Protein AF-A0A3C1QQG3-F1 (afdb_monomer_lite)

Structure (mmCIF, N/CA/C/O backbone):
data_AF-A0A3C1QQG3-F1
#
_entry.id   AF-A0A3C1QQG3-F1
#
loop_
_atom_site.group_PDB
_atom_site.id
_atom_site.type_symbol
_atom_site.label_atom_id
_atom_site.label_alt_id
_atom_site.label_comp_id
_atom_site.label_asym_id
_atom_site.label_entity_id
_atom_site.label_seq_id
_atom_site.pdbx_PDB_ins_code
_atom_site.Cartn_x
_atom_site.Cartn_y
_atom_site.Cartn_z
_atom_site.occupancy
_atom_site.B_iso_or_equiv
_atom_site.auth_seq_id
_atom_site.auth_comp_id
_atom_site.auth_asym_id
_atom_site.auth_atom_id
_atom_site.pdbx_PDB_model_num
ATOM 1 N N . MET A 1 1 ? 6.718 1.135 -27.716 1.00 68.06 1 MET A N 1
ATOM 2 C CA . MET A 1 1 ? 5.858 2.237 -27.214 1.00 68.06 1 MET A CA 1
ATOM 3 C C . MET A 1 1 ? 4.717 1.753 -26.322 1.00 68.06 1 MET A C 1
ATOM 5 O O . MET A 1 1 ? 4.343 2.470 -25.401 1.00 68.06 1 MET A O 1
ATOM 9 N N . THR A 1 2 ? 4.142 0.575 -26.570 1.00 82.56 2 THR A N 1
ATOM 10 C CA . THR A 1 2 ? 3.028 0.019 -25.781 1.00 82.56 2 THR A CA 1
ATOM 11 C C . THR A 1 2 ? 3.386 -0.181 -24.306 1.00 82.56 2 THR A C 1
ATOM 13 O O . THR A 1 2 ? 2.630 0.255 -23.444 1.00 82.56 2 THR A O 1
ATOM 16 N N . ASN A 1 3 ? 4.564 -0.732 -23.994 1.00 79.00 3 ASN A N 1
ATOM 17 C CA . ASN A 1 3 ? 4.992 -0.948 -22.604 1.00 79.00 3 ASN A CA 1
ATOM 18 C C . ASN A 1 3 ? 5.257 0.364 -21.851 1.00 79.00 3 ASN A C 1
ATOM 20 O O . ASN A 1 3 ? 4.967 0.464 -20.663 1.00 79.00 3 ASN A O 1
ATOM 24 N N . LEU A 1 4 ? 5.735 1.396 -22.555 1.00 83.75 4 LEU A N 1
ATOM 25 C CA . LEU A 1 4 ? 5.905 2.747 -22.011 1.00 83.75 4 LEU A CA 1
ATOM 26 C C . LEU A 1 4 ? 4.567 3.350 -21.562 1.00 83.75 4 LEU A C 1
ATOM 28 O O . LEU A 1 4 ? 4.472 3.882 -20.459 1.00 83.75 4 LEU A O 1
ATOM 32 N N . LEU A 1 5 ? 3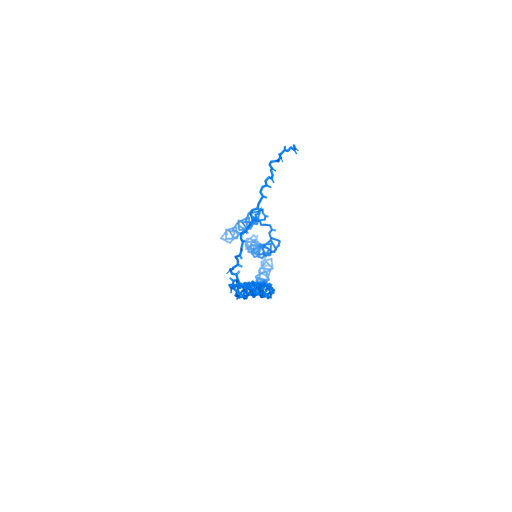.527 3.227 -22.394 1.00 86.94 5 LEU A N 1
ATOM 33 C CA . LEU A 1 5 ? 2.172 3.676 -22.063 1.00 86.94 5 LEU A CA 1
ATOM 34 C C . LEU A 1 5 ? 1.589 2.899 -20.880 1.00 86.94 5 LEU A C 1
ATOM 36 O O . LEU A 1 5 ? 1.054 3.504 -19.954 1.00 86.94 5 LEU A O 1
ATOM 40 N N . VAL A 1 6 ? 1.727 1.571 -20.884 1.00 85.94 6 VAL A N 1
ATOM 41 C CA . VAL A 1 6 ? 1.245 0.710 -19.794 1.00 85.94 6 VAL A CA 1
ATOM 42 C C . VAL A 1 6 ? 1.937 1.062 -18.478 1.00 85.94 6 VAL A C 1
ATOM 44 O O . VAL A 1 6 ? 1.264 1.302 -17.477 1.00 85.94 6 VAL A O 1
ATOM 47 N N . GLY A 1 7 ? 3.267 1.163 -18.480 1.00 82.69 7 GLY A N 1
ATOM 48 C CA . GLY A 1 7 ? 4.036 1.538 -17.299 1.00 82.69 7 GLY A CA 1
ATOM 49 C C . GLY A 1 7 ? 3.676 2.934 -16.784 1.00 82.69 7 GLY A C 1
ATOM 50 O O . GLY A 1 7 ? 3.455 3.099 -15.586 1.00 82.69 7 GLY A O 1
ATOM 51 N N . ALA A 1 8 ? 3.497 3.914 -17.676 1.00 86.00 8 ALA A N 1
ATOM 52 C CA . ALA A 1 8 ? 3.075 5.263 -17.300 1.00 86.00 8 ALA A CA 1
ATOM 53 C C . ALA A 1 8 ? 1.691 5.277 -16.630 1.00 86.00 8 ALA A C 1
ATOM 55 O O . ALA A 1 8 ? 1.520 5.914 -15.591 1.00 86.00 8 ALA A O 1
ATOM 56 N N . VAL A 1 9 ? 0.714 4.541 -17.172 1.00 88.69 9 VAL A N 1
ATOM 57 C CA . VAL A 1 9 ? -0.626 4.417 -16.571 1.00 88.69 9 VAL A CA 1
ATOM 58 C C . VAL A 1 9 ? -0.551 3.774 -15.185 1.00 88.69 9 VAL A C 1
ATOM 60 O O . VAL A 1 9 ? -1.196 4.261 -14.255 1.00 88.69 9 VAL A O 1
ATOM 63 N N . ILE A 1 10 ? 0.263 2.726 -15.021 1.00 86.81 10 ILE A N 1
ATOM 64 C CA . ILE A 1 10 ? 0.464 2.057 -13.727 1.00 86.81 10 ILE A CA 1
ATOM 65 C C . ILE A 1 10 ? 1.069 3.026 -12.704 1.00 86.81 10 ILE A C 1
ATOM 67 O O . ILE A 1 10 ? 0.560 3.125 -11.587 1.00 86.81 10 ILE A O 1
ATOM 71 N N . VAL A 1 11 ? 2.116 3.768 -13.077 1.00 87.25 11 VAL A N 1
ATOM 72 C CA . VAL A 1 11 ? 2.779 4.736 -12.186 1.00 87.25 11 VAL A CA 1
ATOM 73 C C . VAL A 1 11 ? 1.823 5.861 -11.796 1.00 87.25 11 VAL A C 1
ATOM 75 O O . VAL A 1 11 ? 1.676 6.150 -10.610 1.00 87.25 11 VAL A O 1
ATOM 78 N N . ILE A 1 12 ? 1.118 6.456 -12.762 1.00 87.06 12 ILE A N 1
ATOM 79 C CA . ILE A 1 12 ? 0.145 7.526 -12.499 1.00 87.06 12 ILE A CA 1
ATOM 80 C C . ILE A 1 12 ? -0.967 7.018 -11.575 1.00 87.06 12 ILE A C 1
ATOM 82 O O . ILE A 1 12 ? -1.298 7.683 -10.593 1.00 87.06 12 ILE A O 1
ATOM 86 N N . GLY A 1 13 ? -1.509 5.827 -11.839 1.00 85.81 13 GLY A N 1
ATOM 87 C CA . GLY A 1 13 ? -2.527 5.201 -10.995 1.00 85.81 13 GLY A CA 1
ATOM 88 C C . GLY A 1 13 ? -2.035 4.945 -9.569 1.00 85.81 13 GLY A C 1
ATOM 89 O O . GLY A 1 13 ? -2.745 5.254 -8.609 1.00 85.81 13 GLY A O 1
ATOM 90 N N . ALA A 1 14 ? -0.803 4.452 -9.414 1.00 84.69 14 ALA A N 1
ATOM 91 C CA . ALA A 1 14 ? -0.179 4.235 -8.112 1.00 84.69 14 ALA A CA 1
ATOM 92 C C . ALA A 1 14 ? 0.011 5.551 -7.343 1.00 84.69 14 ALA A C 1
ATOM 94 O O . ALA A 1 14 ? -0.350 5.623 -6.168 1.00 84.69 14 ALA A O 1
ATOM 95 N N . CYS A 1 15 ? 0.497 6.608 -8.001 1.00 85.38 15 CYS A N 1
ATOM 96 C CA . CYS A 1 15 ? 0.631 7.941 -7.409 1.00 85.38 15 CYS A CA 1
ATOM 97 C C . CYS A 1 15 ? -0.723 8.514 -6.969 1.00 85.38 15 CYS A C 1
ATOM 99 O O . CYS A 1 15 ? -0.838 9.042 -5.861 1.00 85.38 15 CYS A O 1
ATOM 101 N N . LEU A 1 16 ? -1.761 8.376 -7.801 1.00 86.81 16 LEU A N 1
ATOM 102 C CA . LEU A 1 16 ? -3.109 8.856 -7.491 1.00 86.81 16 LEU A CA 1
ATOM 103 C C . LEU A 1 16 ? -3.701 8.121 -6.281 1.00 86.81 16 LEU A C 1
ATOM 105 O O . LEU A 1 16 ? -4.287 8.739 -5.391 1.00 86.81 16 LEU A O 1
ATOM 109 N N . ALA A 1 17 ? -3.510 6.803 -6.219 1.00 80.56 17 ALA A N 1
ATOM 110 C CA . ALA A 1 17 ? -3.935 5.985 -5.093 1.00 80.56 17 ALA A CA 1
ATOM 111 C C . ALA A 1 17 ? -3.173 6.349 -3.808 1.00 80.56 17 ALA A C 1
ATOM 113 O O . ALA A 1 17 ? -3.801 6.518 -2.760 1.00 80.56 17 ALA A O 1
ATOM 114 N N . LEU A 1 18 ? -1.854 6.566 -3.885 1.00 83.19 18 LEU A N 1
ATOM 115 C CA . LEU A 1 18 ? -1.040 7.035 -2.756 1.00 83.19 18 LEU A CA 1
ATOM 116 C C . LEU A 1 18 ? -1.551 8.379 -2.219 1.00 83.19 18 LEU A C 1
ATOM 118 O O . LEU A 1 18 ? -1.729 8.546 -1.012 1.00 83.19 18 LEU A O 1
ATOM 122 N N . TRP A 1 19 ? -1.841 9.319 -3.120 1.00 81.69 19 TRP A N 1
ATOM 123 C CA . TRP A 1 19 ? -2.372 10.634 -2.770 1.00 81.69 19 TRP A CA 1
ATOM 124 C C . TRP A 1 19 ? -3.750 10.543 -2.104 1.00 81.69 19 TRP A C 1
ATOM 126 O O . TRP A 1 19 ? -3.989 11.175 -1.073 1.00 81.69 19 TRP A O 1
ATOM 136 N N . LEU A 1 20 ? -4.648 9.703 -2.628 1.00 82.19 20 LEU A N 1
ATOM 137 C CA . LEU A 1 20 ? -5.955 9.448 -2.015 1.00 82.19 20 LEU A CA 1
ATOM 138 C C . LEU A 1 20 ? -5.827 8.814 -0.625 1.00 82.19 20 LEU A C 1
ATOM 140 O O . LEU A 1 20 ? -6.586 9.171 0.280 1.00 82.19 20 LEU A O 1
ATOM 144 N N . HIS A 1 21 ? -4.875 7.899 -0.432 1.00 79.88 21 HIS A N 1
ATOM 145 C CA . HIS A 1 21 ? -4.585 7.323 0.880 1.00 79.88 21 HIS A CA 1
ATOM 146 C C . HIS A 1 21 ? -4.090 8.384 1.864 1.00 79.88 21 HIS A C 1
ATOM 148 O O . HIS A 1 21 ? -4.545 8.396 3.008 1.00 79.88 21 HIS A O 1
ATOM 154 N N . HIS A 1 22 ? -3.216 9.289 1.418 1.00 76.19 22 HIS A N 1
ATOM 155 C CA . HIS A 1 22 ? -2.694 10.378 2.243 1.00 76.19 22 HIS A CA 1
ATOM 156 C C . HIS A 1 22 ? -3.810 11.339 2.663 1.00 76.19 22 HIS A C 1
ATOM 158 O O . HIS A 1 22 ? -4.051 11.547 3.848 1.00 76.19 22 HIS A O 1
ATOM 164 N N . ARG A 1 23 ? -4.625 11.782 1.701 1.00 77.25 23 ARG A N 1
ATOM 165 C CA . ARG A 1 23 ? -5.750 12.691 1.954 1.00 77.25 23 ARG A CA 1
ATOM 166 C C . ARG A 1 23 ? -6.812 12.098 2.884 1.00 77.25 23 ARG A C 1
ATOM 168 O O . ARG A 1 23 ? -7.449 12.828 3.639 1.00 77.25 23 ARG A O 1
ATOM 175 N N . ARG A 1 24 ? -7.050 10.783 2.820 1.00 71.81 24 ARG A N 1
ATOM 176 C CA . ARG A 1 24 ? -7.969 10.097 3.747 1.00 71.81 24 ARG A CA 1
ATOM 177 C C . ARG A 1 24 ? -7.394 10.004 5.159 1.00 71.81 24 ARG A C 1
ATOM 179 O O . ARG A 1 24 ? -8.161 10.134 6.105 1.00 71.81 24 ARG A O 1
ATOM 186 N N . ARG A 1 25 ? -6.079 9.809 5.305 1.00 69.81 25 ARG A N 1
ATOM 187 C CA . ARG A 1 25 ? -5.410 9.812 6.612 1.00 69.81 25 ARG A CA 1
ATOM 188 C C . ARG A 1 25 ? -5.559 11.166 7.297 1.00 69.81 25 ARG A C 1
ATOM 190 O O . ARG A 1 25 ? -5.966 11.189 8.453 1.00 69.81 25 ARG A O 1
ATOM 197 N N . ASP A 1 26 ? -5.274 12.253 6.588 1.00 67.56 26 ASP A N 1
ATOM 198 C CA . ASP A 1 26 ? -5.304 13.600 7.172 1.00 67.56 26 ASP A CA 1
ATOM 199 C C . ASP A 1 26 ? -6.706 13.951 7.688 1.00 67.56 26 ASP A C 1
ATOM 201 O O . ASP A 1 26 ? -6.859 14.478 8.782 1.00 67.56 26 ASP A O 1
ATOM 205 N N . ARG A 1 27 ? -7.749 13.533 6.959 1.00 63.47 27 ARG A N 1
ATOM 206 C CA . ARG A 1 27 ? -9.148 13.742 7.359 1.00 63.47 27 ARG A CA 1
ATOM 207 C C . ARG A 1 27 ? -9.594 12.932 8.575 1.00 63.47 27 ARG A C 1
ATOM 209 O O . ARG A 1 27 ? -10.453 13.404 9.307 1.00 63.47 27 ARG A O 1
ATOM 216 N N . LEU A 1 28 ? -9.084 11.713 8.764 1.00 62.75 28 LEU A N 1
ATOM 217 C CA . LEU A 1 28 ? -9.425 10.915 9.949 1.00 62.75 28 LEU A CA 1
ATOM 218 C C . LEU A 1 28 ? -8.585 11.311 11.169 1.00 62.75 28 LEU A C 1
ATOM 220 O O . LEU A 1 28 ? -9.084 11.252 12.286 1.00 62.75 28 LEU A O 1
ATOM 224 N N . ALA A 1 29 ? -7.334 11.731 10.969 1.00 61.03 29 ALA A N 1
ATOM 225 C CA . ALA A 1 29 ? -6.446 12.127 12.058 1.00 61.03 29 ALA A CA 1
ATOM 226 C C . ALA A 1 29 ? -6.942 13.365 12.828 1.00 61.03 29 ALA A C 1
ATOM 228 O O . ALA A 1 29 ? -6.651 13.460 14.021 1.00 61.03 29 ALA A O 1
ATOM 229 N N . ASP A 1 30 ? -7.686 14.256 12.167 1.00 61.81 30 ASP A N 1
ATOM 230 C CA . ASP A 1 30 ? -8.308 15.448 12.765 1.00 61.81 30 ASP A CA 1
ATOM 231 C C . ASP A 1 30 ? -9.623 15.159 13.517 1.00 61.81 30 ASP A C 1
ATOM 233 O O . ASP A 1 30 ? -10.101 16.022 14.245 1.00 61.81 30 ASP A O 1
ATOM 237 N N . GLY A 1 31 ? -10.226 13.972 13.357 1.00 58.84 31 GLY A N 1
ATOM 238 C CA . GLY A 1 31 ? -11.573 13.676 13.871 1.00 58.84 31 GLY A CA 1
ATOM 239 C C . GLY A 1 31 ? -11.665 12.647 15.003 1.00 58.84 31 GLY A C 1
ATOM 240 O O . GLY A 1 31 ? -12.764 12.409 15.496 1.00 58.84 31 GLY A O 1
ATOM 241 N N . THR A 1 32 ? -10.566 11.997 15.398 1.00 58.56 32 THR A N 1
ATOM 242 C CA . THR A 1 32 ? -10.591 10.873 16.356 1.00 58.56 32 THR A CA 1
ATOM 243 C C . THR A 1 32 ? -9.771 11.172 17.616 1.00 58.56 32 THR A C 1
ATOM 245 O O . THR A 1 32 ? -8.540 11.218 17.536 1.00 58.56 32 THR A O 1
ATOM 248 N N . ASP A 1 33 ? -10.437 11.294 18.770 1.00 59.62 33 ASP A N 1
ATOM 249 C CA . ASP A 1 33 ? -9.796 11.437 20.094 1.00 59.62 33 ASP A CA 1
ATOM 250 C C . ASP A 1 33 ? -9.247 10.108 20.654 1.00 59.62 33 ASP A C 1
ATOM 252 O O . ASP A 1 33 ? -8.418 10.106 21.565 1.00 59.62 33 ASP A O 1
ATOM 256 N N . ASP A 1 34 ? -9.659 8.961 20.101 1.00 68.31 34 ASP A N 1
ATOM 257 C CA . ASP A 1 34 ? -9.230 7.650 20.593 1.00 68.31 34 ASP A CA 1
ATOM 258 C C . ASP A 1 34 ? -7.854 7.231 20.030 1.00 68.31 34 ASP A C 1
ATOM 260 O O . ASP A 1 34 ? -7.645 7.021 18.827 1.00 68.31 34 ASP A O 1
ATOM 264 N N . ALA A 1 35 ? -6.885 7.072 20.934 1.00 64.62 35 ALA A N 1
ATOM 265 C CA . ALA A 1 35 ? -5.518 6.668 20.624 1.00 64.62 35 ALA A CA 1
ATOM 266 C C . ALA A 1 35 ? -5.419 5.239 20.054 1.00 64.62 35 ALA A C 1
ATOM 268 O O . ALA A 1 35 ? -4.465 4.942 19.322 1.00 64.62 35 ALA A O 1
ATOM 269 N N . ALA A 1 36 ? -6.370 4.352 20.368 1.00 63.12 36 ALA A N 1
ATOM 270 C CA . ALA A 1 36 ? -6.409 2.996 19.819 1.00 63.12 36 ALA A CA 1
ATOM 271 C C . ALA A 1 36 ? -6.827 3.003 18.340 1.00 63.12 36 ALA A C 1
ATOM 273 O O . ALA A 1 36 ? -6.185 2.360 17.503 1.00 63.12 36 ALA A O 1
ATOM 274 N N . GLU A 1 37 ? -7.833 3.808 18.003 1.00 65.56 37 GLU A N 1
ATOM 275 C CA . GLU A 1 37 ? -8.342 3.966 16.640 1.00 65.56 37 GLU A CA 1
ATOM 276 C C . GLU A 1 37 ? -7.298 4.616 15.721 1.00 65.56 37 GLU A C 1
ATOM 278 O O . GLU A 1 37 ? -7.028 4.128 14.618 1.00 65.56 37 GLU A O 1
ATOM 283 N N . ARG A 1 38 ? -6.575 5.628 16.221 1.00 63.47 38 ARG A N 1
ATOM 284 C CA . ARG A 1 38 ? -5.430 6.227 15.513 1.00 63.47 38 ARG A CA 1
ATOM 285 C C . ARG A 1 38 ? -4.349 5.205 15.153 1.00 63.47 38 ARG A C 1
ATOM 287 O O . ARG A 1 38 ? -3.821 5.247 14.041 1.00 63.47 38 ARG A O 1
ATOM 294 N N . ARG A 1 39 ? -4.007 4.280 16.059 1.00 67.06 39 ARG A N 1
ATOM 295 C CA . ARG A 1 39 ? -2.990 3.240 15.796 1.00 67.06 39 ARG A CA 1
ATOM 296 C C . ARG A 1 39 ? -3.444 2.272 14.709 1.00 67.06 39 ARG A C 1
ATOM 298 O O . ARG A 1 39 ? -2.677 2.008 13.785 1.00 67.06 39 ARG A O 1
ATOM 305 N N . PHE A 1 40 ? -4.695 1.821 14.763 1.00 66.25 40 PHE A N 1
ATOM 306 C CA . PHE A 1 40 ? -5.258 0.946 13.736 1.00 66.25 40 PHE A CA 1
ATOM 307 C C . PHE A 1 40 ? -5.241 1.604 12.346 1.00 66.25 40 PHE A C 1
ATOM 309 O O . PHE A 1 40 ? -4.821 0.982 11.365 1.00 66.25 40 PHE A O 1
ATOM 316 N N . LEU A 1 41 ? -5.619 2.882 12.263 1.00 66.56 41 LEU A N 1
ATOM 317 C CA . LEU A 1 41 ? -5.623 3.651 11.015 1.00 66.56 41 LEU A CA 1
ATOM 318 C C . LEU A 1 41 ? -4.216 3.884 10.456 1.00 66.56 41 LEU A C 1
ATOM 320 O O . LEU A 1 41 ? -4.012 3.761 9.247 1.00 66.56 41 LEU A O 1
ATOM 324 N N . VAL A 1 42 ? -3.232 4.172 11.312 1.00 66.31 42 VAL A N 1
ATOM 325 C CA . VAL A 1 42 ? -1.825 4.322 10.903 1.00 66.31 42 VAL A CA 1
ATOM 326 C C . VAL A 1 42 ? -1.274 3.007 10.363 1.00 66.31 42 VAL A C 1
ATOM 328 O O . VAL A 1 42 ? -0.642 2.995 9.306 1.00 66.31 42 VAL A O 1
ATOM 331 N N . GLU A 1 43 ? -1.554 1.888 11.028 1.00 67.12 43 GLU A N 1
ATOM 332 C CA . GLU A 1 43 ? -1.135 0.575 10.544 1.00 67.12 43 GLU A CA 1
ATOM 333 C C . GLU A 1 43 ? -1.851 0.209 9.235 1.00 67.12 43 GLU A C 1
ATOM 335 O O . GLU A 1 43 ? -1.234 -0.313 8.307 1.00 67.12 43 GLU A O 1
ATOM 340 N N . GLN A 1 44 ? -3.152 0.488 9.101 1.00 68.06 44 GLN A N 1
ATOM 341 C CA . GLN A 1 44 ? -3.899 0.256 7.857 1.00 68.06 44 GLN A CA 1
ATOM 342 C C . GLN A 1 44 ? -3.375 1.121 6.699 1.00 68.06 44 GLN A C 1
ATOM 344 O O . GLN A 1 44 ? -3.281 0.646 5.564 1.00 68.06 44 GLN A O 1
ATOM 349 N N . TYR A 1 45 ? -2.998 2.369 6.984 1.00 66.38 45 TYR A N 1
ATOM 350 C CA . TYR A 1 45 ? -2.366 3.274 6.029 1.00 66.38 45 TYR A CA 1
ATOM 351 C C . TYR A 1 45 ? -0.995 2.757 5.588 1.00 66.38 45 TYR A C 1
ATOM 353 O O . TYR A 1 45 ? -0.760 2.660 4.386 1.00 66.38 45 TYR A O 1
ATOM 361 N N . ALA A 1 46 ? -0.131 2.361 6.529 1.00 66.94 46 ALA A N 1
ATOM 362 C CA . ALA A 1 46 ? 1.198 1.824 6.228 1.00 66.94 46 ALA A CA 1
ATOM 363 C C . ALA A 1 46 ? 1.121 0.591 5.314 1.00 66.94 46 ALA A C 1
ATOM 365 O O . ALA A 1 46 ? 1.890 0.452 4.369 1.00 66.94 46 ALA A O 1
ATOM 366 N N . ARG A 1 47 ? 0.140 -0.283 5.543 1.00 67.38 47 ARG A N 1
ATOM 367 C CA . ARG A 1 47 ? -0.060 -1.492 4.734 1.00 67.38 47 ARG A CA 1
ATOM 368 C C . ARG A 1 47 ? -0.516 -1.187 3.313 1.00 67.38 47 ARG A C 1
ATOM 370 O O . ARG A 1 47 ? 0.018 -1.742 2.354 1.00 67.38 47 ARG A O 1
ATOM 377 N N . ARG A 1 48 ? -1.482 -0.277 3.165 1.00 71.25 48 ARG A N 1
ATOM 378 C CA . ARG A 1 48 ? -2.008 0.108 1.849 1.00 71.25 48 ARG A CA 1
ATOM 379 C C . ARG A 1 48 ? -0.998 0.916 1.042 1.00 71.25 48 ARG A C 1
ATOM 381 O O . ARG A 1 48 ? -0.914 0.691 -0.164 1.00 71.25 48 ARG A O 1
ATOM 388 N N . SER A 1 49 ? -0.208 1.779 1.686 1.00 76.12 49 SER A N 1
ATOM 389 C CA . SER A 1 49 ? 0.826 2.582 1.023 1.00 76.12 49 SER A CA 1
ATOM 390 C C . SER A 1 49 ? 2.012 1.742 0.540 1.00 76.12 49 SER A C 1
ATOM 392 O O . SER A 1 49 ? 2.530 2.016 -0.540 1.00 76.12 49 SER A O 1
ATOM 394 N N . ILE A 1 50 ? 2.402 0.681 1.262 1.00 77.06 50 ILE A N 1
ATOM 395 C CA . ILE A 1 50 ? 3.447 -0.257 0.808 1.00 77.06 50 ILE A CA 1
ATOM 396 C C . ILE A 1 50 ? 3.016 -0.945 -0.489 1.00 77.06 50 ILE A C 1
ATOM 398 O O . ILE A 1 50 ? 3.744 -0.892 -1.477 1.00 77.06 50 ILE A O 1
ATOM 402 N N . ALA A 1 51 ? 1.815 -1.529 -0.529 1.00 78.12 51 ALA A N 1
ATOM 403 C CA . ALA A 1 51 ? 1.330 -2.232 -1.717 1.00 78.12 51 ALA A CA 1
ATOM 404 C C . ALA A 1 51 ? 1.217 -1.308 -2.944 1.00 78.12 51 ALA A C 1
ATOM 406 O O . ALA A 1 51 ? 1.646 -1.679 -4.034 1.00 78.12 51 ALA A O 1
ATOM 407 N N . THR A 1 52 ? 0.703 -0.083 -2.773 1.00 82.50 52 THR A N 1
ATOM 408 C CA . THR A 1 52 ? 0.631 0.894 -3.878 1.00 82.50 52 THR A CA 1
ATOM 409 C C . THR A 1 52 ? 2.011 1.349 -4.342 1.00 82.50 52 THR A C 1
ATOM 411 O O . THR A 1 52 ? 2.225 1.490 -5.543 1.00 82.50 52 THR A O 1
ATOM 414 N N . THR A 1 53 ? 2.968 1.509 -3.425 1.00 82.19 53 THR A N 1
ATOM 415 C CA . THR A 1 53 ? 4.359 1.828 -3.782 1.00 82.19 53 THR A CA 1
ATOM 416 C C . THR A 1 53 ? 4.997 0.694 -4.585 1.00 82.19 53 THR A C 1
ATOM 418 O O . THR A 1 53 ? 5.626 0.956 -5.608 1.00 82.19 53 THR A O 1
ATOM 421 N N . LEU A 1 54 ? 4.791 -0.566 -4.181 1.00 84.44 54 LEU A N 1
ATOM 422 C CA . LEU A 1 54 ? 5.297 -1.733 -4.911 1.00 84.44 54 LEU A CA 1
ATOM 423 C C . LEU A 1 54 ? 4.724 -1.794 -6.334 1.00 84.44 54 LEU A C 1
ATOM 425 O O . LEU A 1 54 ? 5.473 -1.997 -7.284 1.00 84.44 54 LEU A O 1
ATOM 429 N N . ILE A 1 55 ? 3.422 -1.542 -6.499 1.00 84.31 55 ILE A N 1
ATOM 430 C CA . ILE A 1 55 ? 2.778 -1.466 -7.821 1.00 84.31 55 ILE A CA 1
ATOM 431 C C . ILE A 1 55 ? 3.390 -0.340 -8.671 1.00 84.31 55 ILE A C 1
ATOM 433 O O . ILE A 1 55 ? 3.675 -0.547 -9.850 1.00 84.31 55 ILE A O 1
ATOM 437 N N . GLY A 1 56 ? 3.649 0.829 -8.079 1.00 85.69 56 GLY A N 1
ATOM 438 C CA . GLY A 1 56 ? 4.324 1.934 -8.765 1.00 85.69 56 GLY A CA 1
ATOM 439 C C . GLY A 1 56 ? 5.735 1.568 -9.237 1.00 85.69 56 GLY A C 1
ATOM 440 O O . GLY A 1 56 ? 6.095 1.857 -10.378 1.00 85.69 56 GLY A O 1
ATOM 441 N N . LEU A 1 57 ? 6.513 0.868 -8.404 1.00 86.75 57 LEU A N 1
ATOM 442 C CA . LEU A 1 57 ? 7.851 0.384 -8.763 1.00 86.75 57 LEU A CA 1
ATOM 443 C C . LEU A 1 57 ? 7.817 -0.628 -9.914 1.00 86.75 57 LEU A C 1
ATOM 445 O O . LEU A 1 57 ? 8.686 -0.581 -10.781 1.00 86.75 57 LEU A O 1
ATOM 449 N N . VAL A 1 58 ? 6.800 -1.494 -9.971 1.00 86.50 58 VAL A N 1
ATOM 450 C CA . VAL A 1 58 ? 6.590 -2.400 -11.115 1.00 86.50 58 VAL A CA 1
ATOM 451 C C . VAL A 1 58 ? 6.329 -1.607 -12.396 1.00 86.50 58 VAL A C 1
ATOM 453 O O . VAL A 1 58 ? 6.947 -1.888 -13.419 1.00 86.50 58 VAL A O 1
ATOM 456 N N . GLY A 1 59 ? 5.473 -0.581 -12.353 1.00 84.31 59 GLY A N 1
ATOM 457 C CA . GLY A 1 59 ? 5.230 0.285 -13.513 1.00 84.31 59 GLY A CA 1
ATOM 458 C C . GLY A 1 59 ? 6.508 0.962 -14.023 1.00 84.31 59 GLY A C 1
ATOM 459 O O . GLY A 1 59 ? 6.747 1.014 -15.229 1.00 84.31 59 GLY A O 1
ATOM 460 N N . LEU A 1 60 ? 7.370 1.402 -13.104 1.00 87.06 60 LEU A N 1
ATOM 461 C CA . LEU A 1 60 ? 8.654 2.033 -13.416 1.00 87.06 60 LEU A CA 1
ATOM 462 C C . LEU A 1 60 ? 9.657 1.029 -14.012 1.00 87.06 60 LEU A C 1
ATOM 464 O O . LEU A 1 60 ? 10.332 1.340 -14.991 1.00 87.06 60 LEU A O 1
ATOM 468 N N . ALA A 1 61 ? 9.696 -0.198 -13.486 1.00 86.19 61 ALA A N 1
ATOM 469 C CA . ALA A 1 61 ? 10.490 -1.296 -14.035 1.00 86.19 61 ALA A CA 1
ATOM 470 C C . ALA A 1 61 ? 10.071 -1.646 -15.475 1.00 86.19 61 ALA A C 1
ATOM 472 O O . ALA A 1 61 ? 10.928 -1.787 -16.345 1.00 86.19 61 ALA A O 1
ATOM 473 N N . VAL A 1 62 ? 8.764 -1.700 -15.757 1.00 85.62 62 VAL A N 1
ATOM 474 C CA . VAL A 1 62 ? 8.230 -1.946 -17.111 1.00 85.62 62 VAL A CA 1
ATOM 475 C C . VAL A 1 62 ? 8.651 -0.847 -18.092 1.00 85.62 62 VAL A C 1
ATOM 477 O O . VAL A 1 62 ? 9.057 -1.152 -19.213 1.00 85.62 62 VAL A O 1
ATOM 480 N N . MET A 1 63 ? 8.621 0.426 -17.678 1.00 85.38 63 MET A N 1
ATOM 481 C CA . MET A 1 63 ? 9.149 1.523 -18.506 1.00 85.38 63 MET A CA 1
ATOM 482 C C . MET A 1 63 ? 10.668 1.407 -18.707 1.00 85.38 63 MET A C 1
ATOM 484 O O . MET A 1 63 ? 11.164 1.704 -19.793 1.00 85.38 63 MET A O 1
ATOM 488 N N . GLY A 1 64 ? 11.399 0.961 -17.682 1.00 83.62 64 GLY A N 1
ATOM 489 C CA . GLY A 1 64 ? 12.850 0.770 -17.720 1.00 83.62 64 GLY A CA 1
ATOM 490 C C . GLY A 1 64 ? 13.307 -0.291 -18.723 1.00 83.62 64 GLY A C 1
ATOM 491 O O . GLY A 1 64 ? 14.299 -0.067 -19.410 1.00 83.62 64 GLY A O 1
ATOM 492 N N . ILE A 1 65 ? 12.565 -1.397 -18.860 1.00 84.06 65 ILE A N 1
ATOM 493 C CA . ILE A 1 65 ? 12.849 -2.451 -19.855 1.00 84.06 65 ILE A CA 1
ATOM 494 C C . ILE A 1 65 ? 12.710 -1.901 -21.280 1.00 84.06 65 ILE A C 1
ATOM 496 O O . ILE A 1 65 ? 13.554 -2.149 -22.128 1.00 84.06 65 ILE A O 1
ATOM 500 N N . GLU A 1 66 ? 11.677 -1.103 -21.552 1.00 83.44 66 GLU A N 1
ATOM 501 C CA . GLU A 1 66 ? 11.469 -0.524 -22.888 1.00 83.44 66 GLU A CA 1
ATOM 502 C C . GLU A 1 66 ? 12.534 0.534 -23.244 1.00 83.44 66 GLU A C 1
ATOM 504 O O . GLU A 1 66 ? 12.872 0.722 -24.412 1.00 83.44 66 GLU A O 1
ATOM 509 N N . ALA A 1 67 ? 13.047 1.259 -22.243 1.00 83.19 67 ALA A N 1
ATOM 510 C CA . ALA A 1 67 ? 14.096 2.267 -22.420 1.00 83.19 67 ALA A CA 1
ATOM 511 C C . ALA A 1 67 ? 15.504 1.653 -22.529 1.00 83.19 67 ALA A C 1
ATOM 513 O O . ALA A 1 67 ? 16.425 2.276 -23.068 1.00 83.19 67 ALA A O 1
ATOM 514 N N . SER A 1 68 ? 15.670 0.444 -22.004 1.00 83.00 68 SER A N 1
ATOM 515 C CA . SER A 1 68 ? 16.903 -0.319 -22.045 1.00 83.00 68 SER A CA 1
ATOM 516 C C . SER A 1 68 ? 17.203 -0.815 -23.459 1.00 83.00 68 SER A C 1
ATOM 518 O O . SER A 1 68 ? 16.325 -1.177 -24.236 1.00 83.00 68 SER A O 1
ATOM 520 N N . ARG A 1 69 ? 18.492 -0.831 -23.806 1.00 84.69 69 ARG A N 1
ATOM 521 C CA . ARG A 1 69 ? 19.009 -1.490 -25.018 1.00 84.69 69 ARG A CA 1
ATOM 522 C C . ARG A 1 69 ? 19.946 -2.649 -24.681 1.00 84.69 69 ARG A C 1
ATOM 524 O O . ARG A 1 69 ? 20.606 -3.179 -25.570 1.00 84.69 69 ARG A O 1
ATOM 531 N N . VAL A 1 70 ? 20.068 -2.986 -23.396 1.00 90.00 70 VAL A N 1
ATOM 532 C CA . VAL A 1 70 ? 21.071 -3.920 -22.881 1.00 90.00 70 VAL A CA 1
ATOM 533 C C . VAL A 1 70 ? 20.349 -5.123 -22.268 1.00 90.00 70 VAL A C 1
ATOM 535 O O . VAL A 1 70 ? 19.739 -4.980 -21.210 1.00 90.00 70 VAL A O 1
ATOM 538 N N . PRO A 1 71 ? 20.468 -6.330 -22.849 1.00 87.56 71 PRO A N 1
ATOM 539 C CA . PRO A 1 71 ? 19.672 -7.488 -22.428 1.00 87.56 71 PRO A CA 1
ATOM 540 C C . PRO A 1 71 ? 19.984 -7.954 -20.997 1.00 87.56 71 PRO A C 1
ATOM 542 O O . PRO A 1 71 ? 19.121 -8.490 -20.308 1.00 87.56 71 PRO A O 1
ATOM 545 N N . LEU A 1 72 ? 21.213 -7.725 -20.515 1.00 91.38 72 LEU A N 1
ATOM 546 C CA . LEU A 1 72 ? 21.578 -8.006 -19.123 1.00 91.38 72 LEU A CA 1
ATOM 547 C C . LEU A 1 72 ? 20.828 -7.093 -18.141 1.00 91.38 72 LEU A C 1
ATOM 549 O O . LEU A 1 72 ? 20.432 -7.540 -17.066 1.00 91.38 72 LEU A O 1
ATOM 553 N N . LEU A 1 73 ? 20.623 -5.824 -18.511 1.00 83.25 73 LEU A N 1
ATOM 554 C CA . LEU A 1 73 ? 19.864 -4.877 -17.700 1.00 83.25 73 LEU A CA 1
ATOM 555 C C . LEU A 1 73 ? 18.397 -5.309 -17.628 1.00 83.25 73 LEU A C 1
ATOM 557 O O . LEU A 1 73 ? 17.822 -5.306 -16.546 1.00 83.25 73 LEU A O 1
ATOM 561 N N . ASP A 1 74 ? 17.828 -5.773 -18.742 1.00 85.38 74 ASP A N 1
ATOM 562 C CA . ASP A 1 74 ? 16.453 -6.284 -18.786 1.00 85.38 74 ASP A CA 1
ATOM 563 C C . ASP A 1 74 ? 16.280 -7.494 -17.871 1.00 85.38 74 ASP A C 1
ATOM 565 O O . ASP A 1 74 ? 15.334 -7.546 -17.086 1.00 85.38 74 ASP A O 1
ATOM 569 N N . ALA A 1 75 ? 17.226 -8.437 -17.905 1.00 87.06 75 ALA A N 1
ATOM 570 C CA . ALA A 1 75 ? 17.220 -9.599 -17.021 1.00 87.06 75 ALA A CA 1
ATOM 571 C C . ALA A 1 75 ? 17.312 -9.199 -15.538 1.00 87.06 75 ALA A C 1
ATOM 573 O O . ALA A 1 75 ? 16.603 -9.763 -14.703 1.00 87.06 75 ALA A O 1
ATOM 574 N N . LEU A 1 76 ? 18.140 -8.200 -15.206 1.00 89.75 76 LEU A N 1
ATOM 575 C CA . LEU A 1 76 ? 18.238 -7.658 -13.848 1.00 89.75 76 LEU A CA 1
ATOM 576 C C . LEU A 1 76 ? 16.946 -6.960 -13.411 1.00 89.75 76 LEU A C 1
ATOM 578 O O . LEU A 1 76 ? 16.493 -7.181 -12.287 1.00 89.75 76 LEU A O 1
ATOM 582 N N . ILE A 1 77 ? 16.328 -6.160 -14.284 1.00 86.56 77 ILE A N 1
ATOM 583 C CA . ILE A 1 77 ? 15.045 -5.502 -14.004 1.00 86.56 77 ILE A CA 1
ATOM 584 C C . ILE A 1 77 ? 13.953 -6.555 -13.788 1.00 86.56 77 ILE A C 1
ATOM 586 O O . ILE A 1 77 ? 13.174 -6.449 -12.839 1.00 86.56 77 ILE A O 1
ATOM 590 N N . LEU A 1 78 ? 13.924 -7.607 -14.608 1.00 87.50 78 LEU A N 1
ATOM 591 C CA . LEU A 1 78 ? 12.969 -8.704 -14.473 1.00 87.50 78 LEU A CA 1
ATOM 592 C C . LEU A 1 78 ? 13.166 -9.466 -13.154 1.00 87.50 78 LEU A C 1
ATOM 594 O O . LEU A 1 78 ? 12.195 -9.741 -12.450 1.00 87.50 78 LEU A O 1
ATOM 598 N N . ALA A 1 79 ? 14.414 -9.766 -12.787 1.00 88.62 79 ALA A N 1
ATOM 599 C CA . ALA A 1 79 ? 14.746 -10.420 -11.523 1.00 88.62 79 ALA A CA 1
ATOM 600 C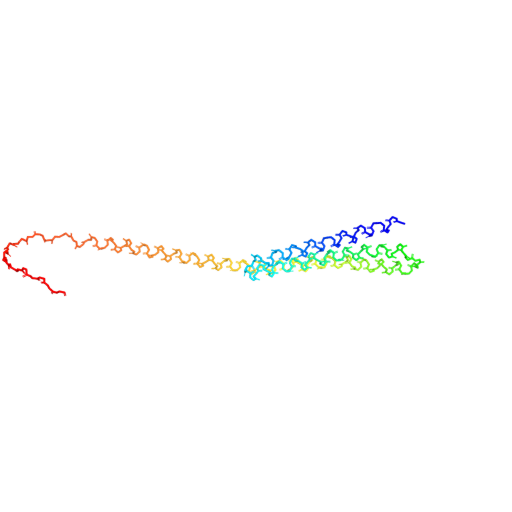 C . ALA A 1 79 ? 14.340 -9.561 -10.315 1.00 88.62 79 ALA A C 1
ATOM 602 O O . ALA A 1 79 ? 13.732 -10.068 -9.369 1.00 88.62 79 ALA A O 1
ATOM 603 N N . ALA A 1 80 ? 14.609 -8.252 -10.368 1.00 85.62 80 ALA A N 1
ATOM 604 C CA . ALA A 1 80 ? 14.176 -7.306 -9.346 1.00 85.62 80 ALA A CA 1
ATOM 605 C C . ALA A 1 80 ? 12.645 -7.263 -9.237 1.00 85.62 80 ALA A C 1
ATOM 607 O O . ALA A 1 80 ? 12.111 -7.322 -8.132 1.00 85.62 80 ALA A O 1
ATOM 608 N N . MET A 1 81 ? 11.932 -7.237 -10.366 1.00 86.12 81 MET A N 1
ATOM 609 C CA . MET A 1 81 ? 10.469 -7.263 -10.406 1.00 86.12 81 MET A CA 1
ATOM 610 C C . MET A 1 81 ? 9.902 -8.546 -9.781 1.00 86.12 81 MET A C 1
ATOM 612 O O . MET A 1 81 ? 8.974 -8.471 -8.976 1.00 86.12 81 MET A O 1
ATOM 616 N N . PHE A 1 82 ? 10.482 -9.711 -10.084 1.00 87.88 82 PHE A N 1
ATOM 617 C CA . PHE A 1 82 ? 10.091 -10.987 -9.475 1.00 87.88 82 PHE A CA 1
ATOM 618 C C . PHE A 1 82 ? 10.309 -11.007 -7.963 1.00 87.88 82 PHE A C 1
ATOM 620 O O . PHE A 1 82 ? 9.422 -11.433 -7.223 1.00 87.88 82 PHE A O 1
ATOM 627 N N . LEU A 1 83 ? 11.459 -10.517 -7.493 1.00 86.88 83 LEU A N 1
ATOM 628 C CA . LEU A 1 83 ? 11.743 -10.406 -6.063 1.00 86.88 83 LEU A CA 1
ATOM 629 C C . LEU A 1 83 ? 10.714 -9.499 -5.376 1.00 86.88 83 LEU A C 1
ATOM 631 O O . LEU A 1 83 ? 10.177 -9.840 -4.325 1.00 86.88 83 LEU A O 1
ATOM 635 N N . LEU A 1 84 ? 10.386 -8.375 -6.006 1.00 85.00 84 LEU A N 1
ATOM 636 C CA . LEU A 1 84 ? 9.425 -7.396 -5.512 1.00 85.00 84 LEU A CA 1
ATOM 637 C C . LEU A 1 84 ? 8.012 -7.999 -5.424 1.00 85.00 84 LEU A C 1
ATOM 639 O O . LEU A 1 84 ? 7.369 -7.899 -4.379 1.00 85.00 84 LEU A O 1
ATOM 643 N N . LEU A 1 85 ? 7.573 -8.734 -6.448 1.00 83.19 85 LEU A N 1
ATOM 644 C CA . LEU A 1 85 ? 6.332 -9.520 -6.431 1.00 83.19 85 LEU A CA 1
ATOM 645 C C . LEU A 1 85 ? 6.328 -10.591 -5.332 1.00 83.19 85 LEU A C 1
ATOM 647 O O . LEU A 1 85 ? 5.317 -10.757 -4.651 1.00 83.19 85 LEU A O 1
ATOM 651 N N . ALA A 1 86 ? 7.451 -11.275 -5.105 1.00 83.75 86 ALA A N 1
ATOM 652 C CA . ALA A 1 86 ? 7.576 -12.298 -4.066 1.00 83.75 86 ALA A CA 1
ATOM 653 C C . ALA A 1 86 ? 7.471 -11.727 -2.640 1.00 83.75 86 ALA A C 1
ATOM 655 O O . ALA A 1 86 ? 7.052 -12.437 -1.724 1.00 83.75 86 ALA A O 1
ATOM 656 N N . THR A 1 87 ? 7.783 -10.444 -2.432 1.00 80.12 87 THR A N 1
ATOM 657 C CA . THR A 1 87 ? 7.600 -9.801 -1.118 1.00 80.12 87 THR A CA 1
ATOM 658 C C . THR A 1 87 ? 6.135 -9.517 -0.778 1.00 80.12 87 THR A C 1
ATOM 660 O O . THR A 1 87 ? 5.781 -9.520 0.401 1.00 80.12 87 THR A O 1
ATOM 663 N N . ILE A 1 88 ? 5.255 -9.344 -1.772 1.00 76.75 88 ILE A N 1
ATOM 664 C CA . ILE A 1 88 ? 3.824 -9.053 -1.567 1.00 76.75 88 ILE A CA 1
ATOM 665 C C . ILE A 1 88 ? 3.130 -10.103 -0.673 1.00 76.75 88 ILE A C 1
ATOM 667 O O . ILE A 1 88 ? 2.530 -9.709 0.332 1.00 76.75 88 ILE A O 1
ATOM 671 N N . PRO A 1 89 ? 3.206 -11.424 -0.950 1.00 76.00 89 PRO A N 1
ATOM 672 C CA . PRO A 1 89 ? 2.574 -12.432 -0.098 1.00 76.00 89 PRO A CA 1
ATOM 673 C C . PRO A 1 89 ? 3.202 -12.510 1.299 1.00 76.00 89 PRO A C 1
ATOM 675 O O . PRO A 1 89 ? 2.493 -12.786 2.265 1.00 76.00 89 PRO A O 1
ATOM 678 N N . ILE A 1 90 ? 4.502 -12.225 1.436 1.00 79.94 90 ILE A N 1
ATOM 679 C CA . ILE A 1 90 ? 5.180 -12.176 2.741 1.00 79.94 90 ILE A CA 1
ATOM 680 C C . ILE A 1 90 ? 4.580 -11.053 3.592 1.00 79.94 90 ILE A C 1
ATOM 682 O O . ILE A 1 90 ? 4.204 -11.283 4.743 1.00 79.94 90 ILE A O 1
ATOM 686 N N . PHE A 1 91 ? 4.420 -9.860 3.016 1.00 74.50 91 PHE A N 1
ATOM 687 C CA . PHE A 1 91 ? 3.765 -8.743 3.693 1.00 74.50 91 PHE A CA 1
ATOM 688 C C . PHE A 1 91 ? 2.296 -9.040 4.011 1.00 74.50 91 PHE A C 1
ATOM 690 O O . PHE A 1 91 ? 1.859 -8.748 5.121 1.00 74.50 91 PHE A O 1
ATOM 697 N N . ALA A 1 92 ? 1.555 -9.691 3.110 1.00 70.94 92 ALA A N 1
ATOM 698 C CA . ALA A 1 92 ? 0.171 -10.100 3.366 1.00 70.94 92 ALA A CA 1
ATOM 699 C C . ALA A 1 92 ? 0.050 -11.121 4.521 1.00 70.94 92 ALA A C 1
ATOM 701 O O . ALA A 1 92 ? -0.863 -11.040 5.343 1.00 70.94 92 ALA A O 1
ATOM 702 N N . LEU A 1 93 ? 0.990 -12.066 4.629 1.00 72.81 93 LEU A N 1
ATOM 703 C CA . LEU A 1 93 ? 1.043 -13.046 5.720 1.00 72.81 93 LEU A CA 1
ATOM 704 C C . LEU A 1 93 ? 1.404 -12.405 7.062 1.00 72.81 93 LEU A C 1
ATOM 706 O O . LEU A 1 93 ? 0.801 -12.734 8.087 1.00 72.81 93 LEU A O 1
ATOM 710 N N . LEU A 1 94 ? 2.379 -11.493 7.068 1.00 71.00 94 LEU A N 1
ATOM 711 C CA . LEU A 1 94 ? 2.717 -10.702 8.253 1.00 71.00 94 LEU A CA 1
ATOM 712 C C . LEU A 1 94 ? 1.519 -9.869 8.711 1.00 71.00 94 LEU A C 1
ATOM 714 O O . LEU A 1 94 ? 1.263 -9.776 9.914 1.00 71.00 94 LEU A O 1
ATOM 718 N N . ASP A 1 95 ? 0.749 -9.347 7.760 1.00 66.00 95 ASP A N 1
ATOM 719 C CA . ASP A 1 95 ? -0.446 -8.566 8.029 1.00 66.00 95 ASP A CA 1
ATOM 720 C C . ASP A 1 95 ? -1.548 -9.395 8.707 1.00 66.00 95 ASP A C 1
ATOM 722 O O . ASP A 1 95 ? -1.995 -9.054 9.802 1.00 66.00 95 ASP A O 1
ATOM 726 N N . LEU A 1 96 ? -1.880 -10.568 8.154 1.00 61.91 96 LEU A N 1
ATOM 727 C CA . LEU A 1 96 ? -2.794 -11.548 8.767 1.00 61.91 96 LEU A CA 1
ATOM 728 C C . LEU A 1 96 ? -2.386 -11.921 10.200 1.00 61.91 96 LEU A C 1
ATOM 730 O O . LEU A 1 96 ? -3.230 -12.105 11.088 1.00 61.91 96 LEU A O 1
ATOM 734 N N . ARG A 1 97 ? -1.077 -12.034 10.446 1.00 65.25 97 ARG A N 1
ATOM 735 C CA . ARG A 1 97 ? -0.529 -12.331 11.774 1.00 65.25 97 ARG A CA 1
ATOM 736 C C . ARG A 1 97 ? -0.715 -11.159 12.738 1.00 65.25 97 ARG A C 1
ATOM 738 O O . ARG A 1 97 ? -1.036 -11.393 13.906 1.00 65.25 97 ARG A O 1
ATOM 745 N N . ALA A 1 98 ? -0.550 -9.927 12.262 1.00 58.03 98 ALA A N 1
ATOM 746 C CA . ALA A 1 98 ? -0.794 -8.712 13.034 1.00 58.03 98 ALA A CA 1
ATOM 747 C C . ALA A 1 98 ? -2.285 -8.556 13.377 1.00 58.03 98 ALA A C 1
ATOM 749 O O . ALA A 1 98 ? -2.616 -8.312 14.540 1.00 58.03 98 ALA A O 1
ATOM 750 N N . THR A 1 99 ? -3.194 -8.821 12.430 1.00 59.41 99 THR A N 1
ATOM 751 C CA . THR A 1 99 ? -4.648 -8.779 12.679 1.00 59.41 99 THR A CA 1
ATOM 752 C C . THR A 1 99 ? -5.074 -9.822 13.714 1.00 59.41 99 THR A C 1
ATOM 754 O O . THR A 1 99 ? -5.819 -9.506 14.642 1.00 59.41 99 THR A O 1
ATOM 757 N N . ARG A 1 100 ? -4.545 -11.054 13.635 1.00 58.16 100 ARG A N 1
ATOM 758 C CA . ARG A 1 100 ? -4.817 -12.105 14.635 1.00 58.16 100 ARG A CA 1
ATOM 759 C C . ARG A 1 100 ? -4.323 -11.742 16.037 1.00 58.16 100 ARG A C 1
ATOM 761 O O . ARG A 1 100 ? -4.982 -12.079 17.018 1.00 58.16 100 ARG A O 1
ATOM 768 N N . ARG A 1 101 ? -3.181 -11.056 16.154 1.00 55.75 101 ARG A N 1
ATOM 769 C CA . ARG A 1 101 ? -2.657 -10.589 17.451 1.00 55.75 101 ARG A CA 1
ATOM 770 C C . ARG A 1 101 ? -3.514 -9.479 18.056 1.00 55.75 101 ARG A C 1
ATOM 772 O O . ARG A 1 101 ? -3.657 -9.441 19.275 1.00 55.75 101 ARG A O 1
ATOM 779 N N . HIS A 1 102 ? -4.096 -8.616 17.225 1.00 53.06 102 HIS A N 1
ATOM 780 C CA . HIS A 1 102 ? -4.955 -7.529 17.685 1.00 53.06 102 HIS A CA 1
ATOM 781 C C . HIS A 1 102 ? -6.342 -8.023 18.129 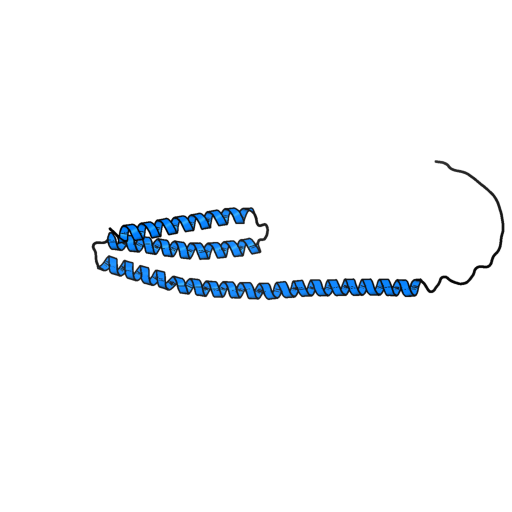1.00 53.06 102 HIS A C 1
ATOM 783 O O . HIS A 1 102 ? -6.819 -7.603 19.184 1.00 53.06 102 HIS A O 1
ATOM 789 N N . PHE A 1 103 ? -6.936 -8.983 17.409 1.00 53.41 103 PHE A N 1
ATOM 790 C CA . PHE A 1 103 ? -8.220 -9.593 17.789 1.00 53.41 103 PHE A CA 1
ATOM 791 C C . PHE A 1 103 ? -8.148 -10.369 19.107 1.00 53.41 103 PHE A C 1
ATOM 793 O O . PHE A 1 103 ? -9.067 -10.287 19.917 1.00 53.41 103 PHE A O 1
ATOM 800 N N . LYS A 1 104 ? -7.027 -11.050 19.383 1.00 51.97 104 LYS A N 1
ATOM 801 C CA . LYS A 1 104 ? -6.864 -11.793 20.642 1.00 51.97 104 LYS A CA 1
ATOM 802 C C . LYS A 1 104 ? -6.875 -10.884 21.883 1.00 51.97 104 LYS A C 1
ATOM 804 O O . LYS A 1 104 ? -7.284 -11.330 22.945 1.00 51.97 104 LYS A O 1
ATOM 809 N N . ARG A 1 105 ? -6.475 -9.611 21.747 1.00 52.91 105 ARG A N 1
ATOM 810 C CA . ARG A 1 105 ? -6.535 -8.615 22.835 1.00 52.91 105 ARG A CA 1
ATOM 811 C C . ARG A 1 105 ? -7.909 -7.952 22.987 1.00 52.91 105 ARG A C 1
ATOM 813 O O . ARG A 1 105 ? -8.261 -7.575 24.100 1.00 52.91 105 ARG A O 1
ATOM 820 N N . HIS A 1 106 ? -8.696 -7.827 21.915 1.00 52.75 106 HIS A N 1
ATOM 821 C CA . HIS A 1 106 ? -10.056 -7.277 22.009 1.00 52.75 106 HIS A CA 1
ATOM 822 C C . HIS A 1 106 ? -11.048 -8.252 22.654 1.00 52.75 106 HIS A C 1
ATOM 824 O O . HIS A 1 106 ? -11.908 -7.813 23.412 1.00 52.75 106 HIS A O 1
ATOM 830 N N . ASP A 1 107 ? -10.890 -9.561 22.441 1.00 54.94 107 ASP A N 1
ATOM 831 C CA . ASP A 1 107 ? -11.752 -10.570 23.072 1.00 54.94 107 ASP A CA 1
ATOM 832 C C . ASP A 1 107 ? -11.604 -10.597 24.605 1.00 54.94 107 ASP A C 1
ATOM 834 O O . ASP A 1 107 ? -12.573 -10.815 25.332 1.00 54.94 107 ASP A O 1
ATOM 838 N N . GLU A 1 108 ? -10.402 -10.329 25.119 1.00 52.47 108 GLU A N 1
ATOM 839 C CA . GLU A 1 108 ? -10.145 -10.250 26.561 1.00 52.47 108 GLU A CA 1
ATOM 840 C C . GLU A 1 108 ? -10.708 -8.951 27.164 1.00 52.47 108 GLU A C 1
ATOM 842 O O . GLU A 1 108 ? -11.371 -8.995 28.201 1.00 52.47 108 GLU A O 1
ATOM 847 N N . GLY A 1 109 ? -10.533 -7.810 26.486 1.00 57.56 109 GLY A N 1
ATOM 848 C CA . GLY A 1 109 ? -11.067 -6.516 26.931 1.00 57.56 109 GLY A CA 1
ATOM 849 C C . GLY A 1 109 ? -12.598 -6.464 26.952 1.00 57.56 109 GLY A C 1
ATOM 850 O O . GLY A 1 109 ? -13.184 -6.010 27.935 1.00 57.56 109 GLY A O 1
ATOM 851 N N . VAL A 1 110 ? -13.256 -7.001 25.917 1.00 59.12 110 VAL A N 1
ATOM 852 C CA . VAL A 1 110 ? -14.724 -7.081 25.860 1.00 59.12 110 VAL A CA 1
ATOM 853 C C . VAL A 1 110 ? -15.241 -8.010 26.952 1.00 59.12 110 VAL A C 1
ATOM 855 O O . VAL A 1 110 ? -16.137 -7.621 27.690 1.00 59.12 110 VAL A O 1
ATOM 858 N N . ARG A 1 111 ? -14.631 -9.185 27.157 1.00 60.28 111 ARG A N 1
ATOM 859 C CA . ARG A 1 111 ? -15.032 -10.098 28.242 1.00 60.28 111 ARG A CA 1
ATOM 860 C C . ARG A 1 111 ? -14.881 -9.477 29.630 1.00 60.28 111 ARG A C 1
ATOM 862 O O . ARG A 1 111 ? -15.712 -9.753 30.493 1.00 60.28 111 ARG A O 1
ATOM 869 N N . HIS A 1 112 ? -13.862 -8.650 29.859 1.00 62.91 112 HIS A N 1
ATOM 870 C CA . HIS A 1 112 ? -13.712 -7.920 31.119 1.00 62.91 112 HIS A CA 1
ATOM 871 C C . HIS A 1 112 ? -14.761 -6.815 31.287 1.00 62.91 112 HIS A C 1
ATOM 873 O O . HIS A 1 112 ? -15.359 -6.725 32.358 1.00 62.91 112 HIS A O 1
ATOM 879 N N . ALA A 1 113 ? -15.057 -6.047 30.236 1.00 66.38 113 ALA A N 1
ATOM 880 C CA . ALA A 1 113 ? -16.108 -5.030 30.265 1.00 66.38 113 ALA A CA 1
ATOM 881 C C . ALA A 1 113 ? -17.508 -5.643 30.458 1.00 66.38 113 ALA A C 1
ATOM 883 O O . ALA A 1 113 ? -18.288 -5.165 31.277 1.00 66.38 113 ALA A O 1
ATOM 884 N N . THR A 1 114 ? -17.816 -6.754 29.778 1.00 68.69 114 THR A N 1
ATOM 885 C CA . THR A 1 114 ? -19.091 -7.470 29.945 1.00 68.69 114 THR A CA 1
ATOM 886 C C . THR A 1 114 ? -19.230 -8.047 31.351 1.00 68.69 114 THR A C 1
ATOM 888 O O . THR A 1 114 ? -20.312 -7.987 31.925 1.00 68.69 114 THR A O 1
ATOM 891 N N . ARG A 1 115 ? -18.147 -8.576 31.940 1.00 73.69 115 ARG A N 1
ATOM 892 C CA . ARG A 1 115 ? -18.163 -9.052 33.334 1.00 73.69 115 ARG A CA 1
ATOM 893 C C . ARG A 1 115 ? -18.396 -7.914 34.326 1.00 73.69 115 ARG A C 1
ATOM 895 O O . ARG A 1 115 ? -19.230 -8.078 35.205 1.00 73.69 115 ARG A O 1
ATOM 902 N N . GLY A 1 116 ? -17.742 -6.765 34.138 1.00 76.00 116 GLY A N 1
ATOM 903 C CA . GLY A 1 116 ? -17.967 -5.580 34.975 1.00 76.00 116 GLY A CA 1
ATOM 904 C C . GLY A 1 116 ? -19.421 -5.102 34.941 1.00 76.00 116 GLY A C 1
ATOM 905 O O . GLY A 1 116 ? -20.021 -4.887 35.989 1.00 76.00 116 GLY A O 1
ATOM 906 N N . LEU A 1 117 ? -20.023 -5.044 33.749 1.00 77.88 117 LEU A N 1
ATOM 907 C CA . LEU A 1 117 ? -21.429 -4.658 33.579 1.00 77.88 117 LEU A CA 1
ATOM 908 C C . LEU A 1 117 ? -22.405 -5.664 34.207 1.00 77.88 117 LEU A C 1
ATOM 910 O O . LEU A 1 117 ? -23.412 -5.263 34.783 1.00 77.88 117 LEU A O 1
ATOM 914 N N . ILE A 1 118 ? -22.120 -6.968 34.127 1.00 83.19 118 ILE A N 1
ATOM 915 C CA . ILE A 1 118 ? -22.945 -8.011 34.762 1.00 83.19 118 ILE A CA 1
ATOM 916 C C . ILE A 1 118 ? -22.867 -7.923 36.291 1.00 83.19 118 ILE A C 1
ATOM 918 O O . ILE A 1 118 ? -23.884 -8.097 36.966 1.00 83.19 118 ILE A O 1
ATOM 922 N N . ASP A 1 119 ? -21.685 -7.650 36.843 1.00 86.25 119 ASP A N 1
ATOM 923 C CA . ASP A 1 119 ? -21.505 -7.505 38.289 1.00 86.25 119 ASP A CA 1
ATOM 924 C C . ASP A 1 119 ? -22.185 -6.235 38.819 1.00 86.25 119 ASP A C 1
ATOM 926 O O . ASP A 1 119 ? -22.835 -6.286 39.865 1.00 86.25 119 ASP A O 1
ATOM 930 N N . GLU A 1 120 ? -22.133 -5.123 38.079 1.00 83.94 120 GLU A N 1
ATOM 931 C CA . GLU A 1 120 ? -22.913 -3.920 38.396 1.00 83.94 120 GLU A CA 1
ATOM 932 C C . GLU A 1 120 ? -24.421 -4.186 38.346 1.00 83.94 120 GLU A C 1
ATOM 934 O O . GLU A 1 120 ? -25.140 -3.783 39.264 1.00 83.94 120 GLU A O 1
ATOM 939 N N . LEU A 1 121 ? -24.901 -4.932 37.343 1.00 82.88 121 LEU A N 1
ATOM 940 C CA . LEU A 1 121 ? -26.316 -5.294 37.232 1.00 82.88 121 LEU A CA 1
ATOM 941 C C . LEU A 1 121 ? -26.789 -6.101 38.449 1.00 82.88 121 LEU A C 1
ATOM 943 O O . LEU A 1 121 ? -27.819 -5.781 39.042 1.00 82.88 121 LEU A O 1
ATOM 947 N N . LYS A 1 122 ? -26.004 -7.103 38.869 1.00 85.62 122 LYS A N 1
ATOM 948 C CA . LYS A 1 122 ? -26.295 -7.906 40.068 1.00 85.62 122 LYS A CA 1
ATOM 949 C C . LYS A 1 122 ? -26.303 -7.063 41.337 1.00 85.62 122 LYS A C 1
ATOM 951 O O . LYS A 1 122 ? -27.133 -7.289 42.213 1.00 85.62 122 LYS A O 1
ATOM 956 N N . ARG A 1 123 ? -25.400 -6.087 41.444 1.00 86.31 123 ARG A N 1
ATOM 957 C CA . ARG A 1 123 ? -25.330 -5.183 42.600 1.00 86.31 123 ARG A CA 1
ATOM 958 C C . ARG A 1 123 ? -26.570 -4.297 42.696 1.00 86.31 123 ARG A C 1
ATOM 960 O O . ARG A 1 123 ? -27.110 -4.115 43.784 1.00 86.31 123 ARG A O 1
ATOM 967 N N . ILE A 1 124 ? -27.038 -3.780 41.559 1.00 88.19 124 ILE A N 1
ATOM 968 C CA . ILE A 1 124 ? -28.267 -2.982 41.468 1.00 88.19 124 ILE A CA 1
ATOM 969 C C . ILE A 1 124 ? -29.489 -3.844 41.808 1.00 88.19 124 ILE A C 1
ATOM 971 O O . ILE A 1 124 ? -30.354 -3.408 42.566 1.00 88.19 124 ILE A O 1
ATOM 975 N N . GLU A 1 125 ? -29.547 -5.074 41.301 1.00 86.50 125 GLU A N 1
ATOM 976 C CA . GLU A 1 125 ? -30.636 -6.014 41.579 1.00 86.50 125 GLU A CA 1
ATOM 977 C C . GLU A 1 125 ? -30.710 -6.385 43.068 1.00 86.50 125 GLU A C 1
ATOM 979 O O . GLU A 1 125 ? -31.789 -6.360 43.663 1.00 86.50 125 GLU A O 1
ATOM 984 N N . GLN A 1 126 ? -29.564 -6.643 43.705 1.00 86.50 126 GLN A N 1
ATOM 985 C CA . GLN A 1 126 ? -29.481 -6.905 45.144 1.00 86.50 126 GLN A CA 1
ATOM 986 C C . GLN A 1 126 ? -29.913 -5.692 45.976 1.00 86.50 126 GLN A C 1
ATOM 988 O O . GLN A 1 126 ? -30.751 -5.837 46.864 1.00 86.50 126 GLN A O 1
ATOM 993 N N . ALA A 1 127 ? -29.438 -4.489 45.642 1.00 85.12 127 ALA A N 1
ATOM 994 C CA . ALA A 1 127 ? -29.849 -3.262 46.324 1.00 85.12 127 ALA A CA 1
ATOM 995 C C . ALA A 1 127 ? -31.357 -2.973 46.161 1.00 85.12 127 ALA A C 1
ATOM 997 O O . ALA A 1 127 ? -32.014 -2.489 47.086 1.00 85.12 127 ALA A O 1
ATOM 998 N N . ALA A 1 128 ? -31.936 -3.295 45.000 1.00 84.00 128 ALA A N 1
ATOM 999 C CA . ALA A 1 128 ? -33.369 -3.159 44.748 1.00 84.00 128 ALA A CA 1
ATOM 1000 C C . ALA A 1 128 ? -34.203 -4.194 45.526 1.00 84.00 128 ALA A C 1
ATOM 1002 O O . ALA A 1 128 ? -35.277 -3.864 46.039 1.00 84.00 128 ALA A O 1
ATOM 1003 N N . LEU A 1 129 ? -33.715 -5.432 45.649 1.00 84.06 129 LEU A N 1
ATOM 1004 C CA . LEU A 1 129 ? -34.344 -6.482 46.454 1.00 84.06 129 LEU A CA 1
ATOM 1005 C C . LEU A 1 129 ? -34.301 -6.156 47.948 1.00 84.06 129 LEU A C 1
ATOM 1007 O O . LEU A 1 129 ? -35.309 -6.335 48.630 1.00 84.06 129 LEU A O 1
ATOM 1011 N N . GLU A 1 130 ? -33.179 -5.644 48.452 1.00 80.19 130 GLU A N 1
ATOM 1012 C CA . GLU A 1 130 ? -33.038 -5.208 49.846 1.00 80.19 130 GLU A CA 1
ATOM 1013 C C . GLU A 1 130 ? -33.976 -4.047 50.181 1.00 80.19 130 GLU A C 1
ATOM 1015 O O . GLU A 1 130 ? -34.637 -4.095 51.217 1.00 80.19 130 GLU A O 1
ATOM 1020 N N . ARG A 1 131 ? -34.136 -3.066 49.280 1.00 77.31 131 ARG A N 1
ATOM 1021 C CA . ARG A 1 131 ? -35.140 -1.996 49.440 1.00 77.31 131 ARG A CA 1
ATOM 1022 C C . ARG A 1 131 ? -36.564 -2.543 49.527 1.00 77.31 131 ARG A C 1
ATOM 1024 O O . ARG A 1 131 ? -37.280 -2.206 50.464 1.00 77.31 131 ARG A O 1
ATOM 1031 N N . ARG A 1 132 ? -36.951 -3.452 48.623 1.00 74.25 132 ARG A N 1
ATOM 1032 C CA . ARG A 1 132 ? -38.282 -4.092 48.659 1.00 74.25 132 ARG A CA 1
ATOM 1033 C C . ARG A 1 132 ? -38.497 -4.958 49.902 1.00 74.25 132 ARG A C 1
ATOM 1035 O O . ARG A 1 132 ? -39.627 -5.094 50.368 1.00 74.25 132 ARG A O 1
ATOM 1042 N N . ARG A 1 133 ? -37.441 -5.585 50.429 1.00 72.31 133 ARG A N 1
ATOM 1043 C CA . ARG A 1 133 ? -37.506 -6.359 51.679 1.00 72.31 133 ARG A CA 1
ATOM 1044 C C . ARG A 1 133 ? -37.661 -5.439 52.886 1.00 72.31 133 ARG A C 1
ATOM 1046 O O . ARG A 1 133 ? -38.510 -5.721 53.721 1.00 72.31 133 ARG A O 1
ATOM 1053 N N . GLY A 1 134 ? -36.906 -4.340 52.922 1.00 66.62 134 GLY A N 1
ATOM 1054 C CA . GLY A 1 134 ? -36.983 -3.302 53.949 1.00 66.62 134 GLY A CA 1
ATOM 1055 C C . GLY A 1 134 ? -38.368 -2.663 54.043 1.00 66.62 134 GLY A C 1
ATOM 1056 O O . GLY A 1 134 ? -38.908 -2.572 55.142 1.00 66.62 134 GLY A O 1
ATOM 1057 N N . GLU A 1 135 ? -38.984 -2.329 52.906 1.00 62.19 135 GLU A N 1
ATOM 1058 C CA . GLU A 1 135 ? -40.360 -1.803 52.837 1.00 62.19 135 GLU A CA 1
ATOM 1059 C C . GLU A 1 135 ? -41.398 -2.802 53.376 1.00 62.19 135 GLU A C 1
ATOM 1061 O O . GLU A 1 135 ? -42.293 -2.419 54.123 1.00 62.19 135 GLU A O 1
ATOM 1066 N N . ARG A 1 136 ? -41.241 -4.105 53.099 1.00 56.09 136 ARG A N 1
ATOM 1067 C CA . ARG A 1 136 ? -42.135 -5.153 53.631 1.00 56.09 136 ARG A CA 1
ATOM 1068 C C . ARG A 1 136 ? -42.024 -5.370 55.140 1.00 56.09 136 ARG A C 1
ATOM 1070 O O . ARG A 1 136 ? -42.991 -5.809 55.751 1.00 56.09 136 ARG A O 1
ATOM 1077 N N . THR A 1 137 ? -40.863 -5.111 55.735 1.00 56.34 137 THR A N 1
ATOM 1078 C CA . THR A 1 137 ? -40.673 -5.175 57.195 1.00 56.34 137 THR A CA 1
ATOM 1079 C C . THR A 1 137 ? -40.990 -3.859 57.905 1.00 56.34 137 THR A C 1
ATOM 1081 O O . THR A 1 137 ? -41.289 -3.886 59.095 1.00 56.34 137 THR A O 1
ATOM 1084 N N . GLY A 1 138 ? -40.954 -2.725 57.199 1.00 51.97 138 GLY A N 1
ATOM 1085 C C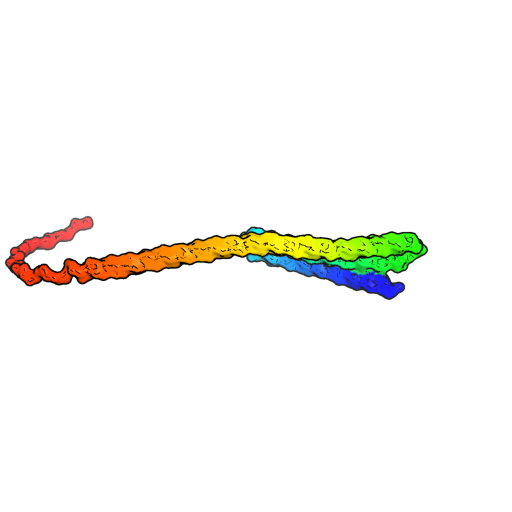A . GLY A 1 138 ? -41.275 -1.404 57.749 1.00 51.97 138 GLY A CA 1
ATOM 1086 C C . GLY A 1 138 ? -42.775 -1.121 57.878 1.00 51.97 138 GLY A C 1
ATOM 1087 O O . GLY A 1 138 ? -43.167 -0.352 58.748 1.00 51.97 138 GLY A O 1
ATOM 1088 N N . ASP A 1 139 ? -43.615 -1.781 57.077 1.00 50.31 139 ASP A N 1
ATOM 1089 C CA . ASP A 1 139 ? -45.071 -1.544 57.035 1.00 50.31 139 ASP A CA 1
ATOM 1090 C C . ASP A 1 139 ? -45.880 -2.433 58.012 1.00 50.31 139 ASP A C 1
ATOM 1092 O O . ASP A 1 139 ? -47.106 -2.436 58.026 1.00 50.31 139 ASP A O 1
ATOM 1096 N N . GLY A 1 140 ? -45.195 -3.214 58.857 1.00 46.59 140 GLY A N 1
ATOM 1097 C CA . GLY A 1 140 ? -45.813 -4.123 59.834 1.00 46.59 140 GLY A CA 1
ATOM 1098 C C . GLY A 1 140 ? -45.935 -3.582 61.265 1.00 46.59 140 GLY A C 1
ATOM 1099 O O . GLY A 1 140 ? -46.392 -4.312 62.139 1.00 46.59 140 GLY A O 1
ATOM 1100 N N . SER A 1 141 ? -45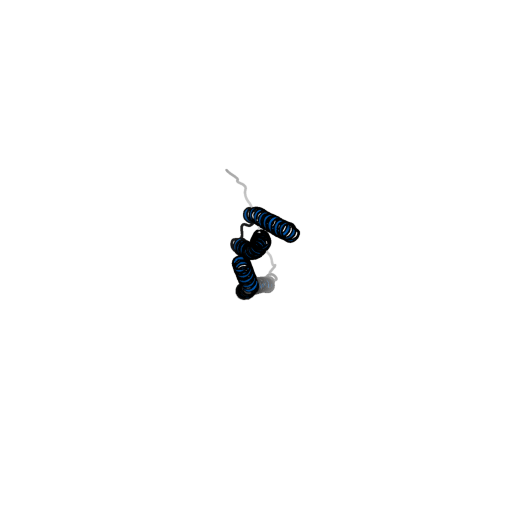.514 -2.340 61.540 1.00 44.78 141 SER A N 1
ATOM 1101 C CA . SER A 1 141 ? -45.4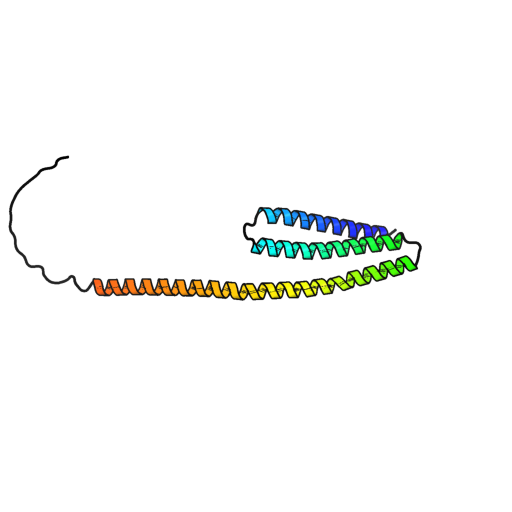23 -1.788 62.908 1.00 44.78 141 SER A CA 1
ATOM 1102 C C . SER A 1 141 ? -46.193 -0.473 63.101 1.00 44.78 141 SER A C 1
ATOM 1104 O O . SER A 1 141 ? -45.779 0.394 63.871 1.00 44.78 141 SER A O 1
ATOM 1106 N N . SER A 1 142 ? -47.314 -0.274 62.408 1.00 46.53 142 SER A N 1
ATOM 1107 C CA . SER A 1 142 ? -48.171 0.904 62.619 1.00 46.53 142 SER A CA 1
ATOM 1108 C C . SER A 1 142 ? -49.658 0.571 62.529 1.00 46.53 142 SER A C 1
ATOM 1110 O O . SER A 1 142 ? -50.397 1.170 61.764 1.00 46.53 142 SER A O 1
ATOM 1112 N N . THR A 1 143 ? -50.115 -0.362 63.365 1.00 47.44 143 THR A N 1
ATOM 1113 C CA . THR A 1 143 ? -51.538 -0.458 63.731 1.00 47.44 143 THR A CA 1
ATOM 1114 C C . THR A 1 143 ? -51.672 -1.112 65.099 1.00 47.44 143 THR A C 1
ATOM 1116 O O . THR A 1 143 ? -51.621 -2.333 65.190 1.00 47.44 143 THR A O 1
ATOM 1119 N N . ALA A 1 144 ? -51.794 -0.289 66.148 1.00 44.44 144 ALA A N 1
ATOM 1120 C CA . ALA A 1 144 ? -52.677 -0.479 67.311 1.00 44.44 144 ALA A CA 1
ATOM 1121 C C . ALA A 1 144 ? -52.176 0.329 68.520 1.00 44.44 144 ALA A C 1
ATOM 1123 O O . ALA A 1 144 ? -51.428 -0.194 69.338 1.00 44.44 144 ALA A O 1
ATOM 1124 N N . THR A 1 145 ? -52.606 1.587 68.651 1.00 40.44 145 THR A N 1
ATOM 1125 C CA . THR A 1 145 ? -53.258 2.106 69.875 1.00 40.44 145 THR A CA 1
ATOM 1126 C C . THR A 1 145 ? -53.746 3.528 69.607 1.00 40.44 145 THR A C 1
ATOM 1128 O O . THR A 1 145 ? -52.990 4.493 69.652 1.00 40.44 145 THR A O 1
ATOM 1131 N N . GLY A 1 146 ? -55.026 3.634 69.260 1.00 43.16 146 GLY A N 1
ATOM 1132 C CA . GLY A 1 146 ? -55.792 4.862 69.403 1.00 43.16 146 GLY A CA 1
ATOM 1133 C C . GLY A 1 146 ? -56.710 4.697 70.607 1.00 43.16 146 GLY A C 1
ATOM 1134 O O . GLY A 1 146 ? -57.579 3.839 70.567 1.00 43.16 146 GLY A O 1
ATOM 1135 N N . GLU A 1 147 ? -56.461 5.487 71.647 1.00 40.50 147 GLU A N 1
ATOM 1136 C CA . GLU A 1 147 ? -57.318 5.839 72.795 1.00 40.50 147 GLU A CA 1
ATOM 1137 C C . GLU A 1 147 ? -56.452 6.853 73.567 1.00 40.50 147 GLU A C 1
ATOM 1139 O O . GLU A 1 147 ? -55.414 6.497 74.109 1.00 40.50 147 GLU A O 1
ATOM 1144 N N . GLY A 1 148 ? -56.604 8.163 73.379 1.00 41.09 148 GLY A N 1
ATOM 1145 C CA . GLY A 1 148 ? -57.740 8.958 73.824 1.00 41.09 148 GLY A CA 1
ATOM 1146 C C . GLY A 1 148 ? -57.343 9.631 75.139 1.00 41.09 148 GLY A C 1
ATOM 1147 O O . GLY A 1 148 ? -57.257 8.938 76.137 1.00 41.09 148 GLY A O 1
ATOM 1148 N N . ASP A 1 149 ? -57.050 10.934 75.138 1.00 37.69 149 ASP A N 1
ATOM 1149 C CA . ASP A 1 149 ? -57.752 11.880 76.012 1.00 37.69 149 ASP A CA 1
ATOM 1150 C C . ASP A 1 149 ? -57.371 13.338 75.712 1.00 37.69 149 ASP A C 1
ATOM 1152 O O . ASP A 1 149 ? -56.311 13.668 75.179 1.00 37.69 149 ASP A O 1
ATOM 1156 N N . SER A 1 150 ? -58.315 14.193 76.048 1.00 50.69 150 SER A N 1
ATOM 1157 C CA . SER A 1 150 ? -58.401 15.627 75.820 1.00 50.69 150 SER A CA 1
ATOM 1158 C C . SER A 1 150 ? -57.742 16.387 76.975 1.00 50.69 150 SER A C 1
ATOM 1160 O O . SER A 1 150 ? -57.946 16.000 78.116 1.00 50.69 150 SER A O 1
ATOM 1162 N N . GLN A 1 151 ? -57.045 17.499 76.703 1.00 42.97 151 GLN A N 1
ATOM 1163 C CA . GLN A 1 151 ? -56.953 18.713 77.550 1.00 42.97 151 GLN A CA 1
ATOM 1164 C C . GLN A 1 151 ? -55.961 19.686 76.885 1.00 42.97 151 GLN A C 1
ATOM 1166 O O . GLN A 1 151 ? -54.788 19.386 76.713 1.00 42.97 151 GLN A O 1
ATOM 1171 N N . GLU A 1 152 ? -56.427 20.749 76.231 1.00 40.00 152 GLU A N 1
ATOM 1172 C CA . GLU A 1 152 ? -56.728 22.052 76.844 1.00 40.00 152 GLU A CA 1
ATOM 1173 C C . GLU A 1 152 ? -55.494 22.714 77.482 1.00 40.00 152 GLU A C 1
ATOM 1175 O O . GLU A 1 152 ? -55.058 22.328 78.559 1.00 40.00 152 GLU A O 1
ATOM 1180 N N . SER A 1 153 ? -54.952 23.748 76.825 1.00 39.16 153 SER A N 1
ATOM 1181 C CA . SER A 1 153 ? -54.801 25.096 77.406 1.00 39.16 153 SER A CA 1
ATOM 1182 C C . SER A 1 153 ? -53.752 25.938 76.658 1.00 39.16 153 SER A C 1
ATOM 1184 O O . SER A 1 153 ? -52.552 25.726 76.759 1.00 39.16 153 SER A O 1
ATOM 1186 N N . SER A 1 154 ? -54.270 26.934 75.938 1.00 47.88 154 SER A N 1
ATOM 1187 C CA . SER A 1 154 ? -53.869 28.348 75.988 1.00 47.88 154 SER A CA 1
ATOM 1188 C C . SER A 1 154 ? -52.426 28.812 75.708 1.00 47.88 154 SER A C 1
ATOM 1190 O O . SER A 1 154 ? -51.491 28.496 76.430 1.00 47.88 154 SER A O 1
ATOM 1192 N N . ARG A 1 155 ? -52.385 29.851 74.847 1.00 40.84 155 ARG A N 1
ATOM 1193 C CA . ARG A 1 155 ? -51.413 30.972 74.764 1.00 40.84 155 ARG A CA 1
ATOM 1194 C C . ARG A 1 155 ? -50.021 30.641 74.203 1.00 40.84 155 ARG A C 1
ATOM 1196 O O . ARG A 1 155 ? -49.434 29.631 74.522 1.00 40.84 155 ARG A O 1
ATOM 1203 N N . ALA A 1 156 ? -49.368 31.499 73.427 1.00 41.84 156 ALA A N 1
ATOM 1204 C CA . ALA A 1 156 ? -49.699 32.785 72.823 1.00 41.84 156 ALA A CA 1
ATOM 1205 C C . ALA A 1 156 ? -48.628 33.094 71.759 1.00 41.84 156 ALA A C 1
ATOM 1207 O O . ALA A 1 156 ? -47.508 32.597 71.827 1.00 41.84 156 ALA A O 1
ATOM 1208 N N . ARG A 1 157 ? -48.990 33.968 70.813 1.00 50.59 157 ARG A N 1
ATOM 1209 C CA . ARG A 1 157 ? -48.091 34.774 69.970 1.00 50.59 157 ARG A CA 1
ATOM 1210 C C . ARG A 1 157 ? -46.792 35.190 70.678 1.00 50.59 157 ARG A C 1
ATOM 1212 O O . ARG A 1 157 ? -46.883 35.803 71.736 1.00 50.59 157 ARG A O 1
ATOM 1219 N N . GLN A 1 158 ? -45.670 35.111 69.961 1.00 45.50 158 GLN A N 1
ATOM 1220 C CA . GLN A 1 158 ? -44.958 36.314 69.501 1.00 45.50 158 GLN A CA 1
ATOM 1221 C C . GLN A 1 158 ? -43.915 35.999 68.404 1.00 45.50 158 GLN A C 1
ATOM 1223 O O . GLN A 1 158 ? -43.216 34.995 68.514 1.00 45.50 158 GLN A O 1
ATOM 1228 N N . PRO A 1 159 ? -43.814 36.843 67.358 1.00 59.44 159 PRO A N 1
ATOM 1229 C CA . PRO A 1 159 ? -42.701 36.885 66.410 1.00 59.44 159 PRO A CA 1
ATOM 1230 C C . PRO A 1 159 ? -41.773 38.087 66.677 1.00 59.44 159 PRO A C 1
ATOM 1232 O O . PRO A 1 159 ? -42.254 39.136 67.100 1.00 59.44 159 PRO A O 1
ATOM 1235 N N . SER A 1 160 ? -40.484 37.943 66.366 1.00 50.75 160 SER A N 1
ATOM 1236 C CA . SER A 1 160 ? -39.482 39.013 66.150 1.00 50.75 160 SER A CA 1
ATOM 1237 C C . SER A 1 160 ? -38.109 38.339 66.050 1.00 50.75 160 SER A C 1
ATOM 1239 O O . SER A 1 160 ? -37.835 37.476 66.881 1.00 50.75 160 SER A O 1
ATOM 1241 N N . GLU A 1 161 ? -37.183 38.624 65.145 1.00 51.53 161 GLU A N 1
ATOM 1242 C CA . GLU A 1 161 ? -37.022 39.510 63.983 1.00 51.53 161 GLU A CA 1
ATOM 1243 C C . GLU A 1 161 ? -35.919 38.863 63.125 1.00 51.53 161 GLU A C 1
ATOM 1245 O O . GLU A 1 161 ? -35.062 38.158 63.716 1.00 51.53 161 GLU A O 1
#

Radius of gyration: 38.4 Å; chains: 1; bounding box: 80×53×105 Å

pLDDT: mean 71.03, std 14.91, range [37.69, 91.38]

Foldseek 3Di:
DVLLVVLVVQLVVLVVQLVVLVVVLVVVVVPDPDPVVNVVSVVVSVLSNLVSVLSNLLSVLSNVLVVDPDVVVNVVSVVVNVVSVVVNVVSVVVVVVVVVVVVVVVVVVVVVVVVVVVVVVVVVVVVVVVVVVVVVVVVPPPDDDDDDDDDDDDDDDDDDD

Secondary structure (DSSP, 8-state):
-HHHHHHHHHHHHHHHHHHHHHHHHHHHHTT---HHHHHHHHHHHHHHHHHHHHHHHHHHHHHHHHH---HHHHHHHHHHHHHHHHHHHHHHHHHHHHHHHHHHHHHHHHHHHHHHHHHHHHHHHHHHHHHHHHHHHHTTS--------------------

Sequence (161 aa):
MTNLLVGAVIVIGACLALWLHHRRRDRLADGTDDAAERRFLVEQYARRSIATTLIGLVGLAVMGIEASRVPLLDALILAAMFLLLATIPIFALLDLRATRRHFKRHDEGVRHATRGLIDELKRIEQAALERRRGERTGDGSSTATGEGDSQESSRARQPSE